Protein AF-W1XQ63-F1 (afdb_monomer_lite)

Secondary structure (DSSP, 8-state):
--EEEEEEESSSSEEEEESS-HHHHHHHHHHHHHHHHHTTPPPP-SEEEEEEE-TTS--SS------------

pLDDT: mean 73.34, std 16.0, range [37.5, 92.12]

Sequence (73 aa):
PITVEVHISKGLPGLTMVGLPETTVKEARDRVRSAIINSGYEYPAKKITINLAPADLPKEGGRYDLPKIGRAH

InterPro domains:
  IPR014721 Small ribosomal subunit protein uS5 domain 2-type fold, subgroup [G3DSA:3.30.230.10] (1-68)
  IPR020568 Ribosomal protein uS5 domain 2-type superfamily [SSF54211] (2-67)

Organism: NCBI:txid408170

Radius of gyration: 17.75 Å; chains: 1; bounding box: 34×29×53 Å

Structure (mmCIF, N/CA/C/O backbone):
data_AF-W1XQ63-F1
#
_entry.id   AF-W1XQ63-F1
#
loop_
_atom_site.group_PDB
_atom_site.id
_atom_site.type_symbol
_atom_site.label_atom_id
_atom_site.label_alt_id
_atom_site.label_comp_id
_atom_site.label_asym_id
_atom_site.label_entity_id
_atom_site.label_seq_id
_atom_site.pdbx_PDB_ins_code
_atom_site.Cartn_x
_atom_site.Cartn_y
_atom_site.Cartn_z
_atom_site.occupancy
_atom_site.B_iso_or_equiv
_atom_site.auth_seq_id
_atom_site.auth_comp_id
_atom_site.auth_asym_id
_atom_site.auth_atom_id
_atom_site.pdbx_PDB_model_num
ATOM 1 N N . PRO A 1 1 ? 0.571 2.015 -21.068 1.00 63.75 1 PRO A N 1
ATOM 2 C CA . PRO A 1 1 ? -0.455 2.054 -19.994 1.00 63.75 1 PRO A CA 1
ATOM 3 C C . PRO A 1 1 ? 0.095 1.410 -18.716 1.00 63.75 1 PRO A C 1
ATOM 5 O O . PRO A 1 1 ? 0.713 0.356 -18.812 1.00 63.75 1 PRO A O 1
ATOM 8 N N . ILE A 1 2 ? -0.062 2.060 -17.561 1.00 68.81 2 ILE A N 1
ATOM 9 C CA . ILE A 1 2 ? 0.296 1.476 -16.259 1.00 68.81 2 ILE A CA 1
ATOM 10 C C . ILE A 1 2 ? -0.979 0.873 -15.672 1.00 68.81 2 ILE A C 1
ATOM 12 O O . ILE A 1 2 ? -1.988 1.571 -15.573 1.00 68.81 2 ILE A O 1
ATOM 16 N N . THR A 1 3 ? -0.929 -0.400 -15.293 1.00 77.19 3 THR A N 1
ATOM 17 C CA . THR A 1 3 ? -2.017 -1.084 -14.594 1.00 77.19 3 THR A CA 1
ATOM 18 C C . THR A 1 3 ? -1.760 -1.000 -13.098 1.00 77.19 3 THR A C 1
ATOM 20 O O . THR A 1 3 ? -0.669 -1.328 -12.627 1.00 77.19 3 THR A O 1
ATOM 23 N N . VAL A 1 4 ? -2.765 -0.540 -12.356 1.00 81.00 4 VAL A N 1
ATOM 24 C CA . VAL A 1 4 ? -2.724 -0.446 -10.897 1.00 81.00 4 VAL A CA 1
ATOM 25 C C . VAL A 1 4 ? -3.727 -1.435 -10.330 1.00 81.00 4 VAL A C 1
ATOM 27 O O . VAL A 1 4 ? -4.923 -1.318 -10.591 1.00 81.00 4 VAL A O 1
ATOM 30 N N . GLU A 1 5 ? -3.249 -2.386 -9.539 1.00 83.56 5 GLU A N 1
ATOM 31 C CA . GLU A 1 5 ? -4.097 -3.345 -8.836 1.00 83.56 5 GLU A CA 1
ATOM 32 C C . GLU A 1 5 ? -4.004 -3.101 -7.334 1.00 83.56 5 GLU A C 1
ATOM 34 O O . GLU A 1 5 ? -2.911 -2.966 -6.781 1.00 83.56 5 GLU A O 1
ATOM 39 N N . VAL A 1 6 ? -5.153 -3.047 -6.661 1.00 85.38 6 VAL A N 1
ATOM 40 C CA . VAL A 1 6 ? -5.230 -2.838 -5.213 1.00 85.38 6 VAL A CA 1
ATOM 41 C C . VAL A 1 6 ? -5.909 -4.035 -4.575 1.00 85.38 6 VAL A C 1
ATOM 43 O O . VAL A 1 6 ? -7.046 -4.371 -4.897 1.00 85.38 6 VAL A O 1
ATOM 46 N N . HIS A 1 7 ? -5.214 -4.653 -3.631 1.00 86.12 7 HIS A N 1
ATOM 47 C CA . HIS A 1 7 ? -5.716 -5.768 -2.852 1.00 86.12 7 HIS A CA 1
ATOM 48 C C . HIS A 1 7 ? -5.788 -5.392 -1.371 1.00 86.12 7 HIS A C 1
ATOM 50 O O . HIS A 1 7 ? -4.818 -4.896 -0.796 1.00 86.12 7 HIS A O 1
ATOM 56 N N . ILE A 1 8 ? -6.935 -5.653 -0.742 1.00 86.38 8 ILE A N 1
ATOM 57 C CA . ILE A 1 8 ? -7.154 -5.428 0.689 1.00 86.38 8 ILE A CA 1
ATOM 58 C C . ILE A 1 8 ? -7.380 -6.784 1.346 1.00 86.38 8 ILE A C 1
ATOM 60 O O . ILE A 1 8 ? -8.363 -7.461 1.048 1.00 86.38 8 ILE A O 1
ATOM 64 N N . SER A 1 9 ? -6.497 -7.165 2.265 1.00 84.19 9 SER A N 1
ATOM 65 C CA . SER A 1 9 ? -6.593 -8.431 2.991 1.00 84.19 9 SER A CA 1
ATOM 66 C C . SER A 1 9 ? -6.800 -8.226 4.491 1.00 84.19 9 SER A C 1
ATOM 68 O O . SER A 1 9 ? -6.466 -7.190 5.077 1.00 84.19 9 SER A O 1
ATOM 70 N N . LYS A 1 10 ? -7.411 -9.236 5.123 1.00 79.81 10 LYS A N 1
ATOM 71 C CA . LYS A 1 10 ? -7.539 -9.317 6.580 1.00 79.81 10 LYS A CA 1
ATOM 72 C C . LYS A 1 10 ? -6.178 -9.748 7.131 1.00 79.81 10 LYS A C 1
ATOM 74 O O . LYS A 1 10 ? -5.708 -10.836 6.821 1.00 79.81 10 LYS A O 1
ATOM 79 N N . GLY A 1 11 ? -5.527 -8.878 7.891 1.00 76.62 11 GLY A N 1
ATOM 80 C CA . GLY A 1 11 ? -4.176 -9.095 8.400 1.00 76.62 11 GLY A CA 1
ATOM 81 C C . GLY A 1 11 ? -3.665 -7.860 9.129 1.00 76.62 11 GLY A C 1
ATOM 82 O O . GLY A 1 11 ? -4.405 -6.889 9.287 1.00 76.62 11 GLY A O 1
ATOM 83 N N . LEU A 1 12 ? -2.403 -7.902 9.564 1.00 79.31 12 LEU A N 1
ATOM 84 C CA . LEU A 1 12 ? -1.781 -6.774 10.256 1.00 79.31 12 LEU A CA 1
ATOM 85 C C . LEU A 1 12 ? -1.847 -5.497 9.396 1.00 79.31 12 LEU A C 1
ATOM 87 O O . LEU A 1 12 ? -1.581 -5.573 8.191 1.00 79.31 12 LEU A O 1
ATOM 91 N N . PRO A 1 13 ? -2.178 -4.336 9.993 1.00 82.1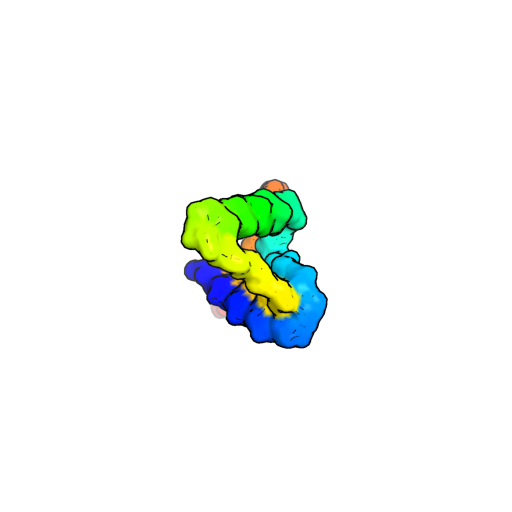2 13 PRO A N 1
ATOM 92 C CA . PRO A 1 13 ? -2.211 -3.066 9.283 1.00 82.12 13 PRO A CA 1
ATOM 93 C C . PRO A 1 13 ? -0.883 -2.790 8.585 1.00 82.12 13 PRO A C 1
ATOM 95 O O . PRO A 1 13 ? 0.181 -2.851 9.200 1.00 82.12 13 PRO A O 1
ATOM 98 N N . GLY A 1 14 ? -0.934 -2.468 7.298 1.00 81.75 14 GLY A N 1
ATOM 99 C CA . GLY A 1 14 ? 0.277 -2.200 6.536 1.00 81.75 14 GLY A CA 1
ATOM 100 C C . GLY A 1 14 ? -0.021 -1.860 5.088 1.00 81.75 14 GLY A C 1
ATOM 101 O O . GLY A 1 14 ? -0.977 -2.373 4.515 1.00 81.75 14 GLY A O 1
ATOM 102 N N . LEU A 1 15 ? 0.804 -0.997 4.503 1.00 82.06 15 LEU A N 1
ATOM 103 C CA . LEU A 1 15 ? 0.773 -0.678 3.081 1.00 82.06 15 LEU A CA 1
ATOM 104 C C . LEU A 1 15 ? 2.017 -1.278 2.431 1.00 82.06 15 LEU A C 1
ATOM 106 O O . LEU A 1 15 ? 3.132 -0.979 2.851 1.00 82.06 15 LEU A O 1
ATOM 110 N N . THR A 1 16 ? 1.824 -2.110 1.416 1.00 82.56 16 THR A N 1
ATOM 111 C CA . THR A 1 16 ? 2.900 -2.679 0.603 1.00 82.56 16 THR A CA 1
ATOM 112 C C . THR A 1 16 ? 2.701 -2.226 -0.833 1.00 82.56 16 THR A C 1
ATOM 114 O O . THR A 1 16 ? 1.610 -2.374 -1.377 1.00 82.56 16 THR A O 1
ATOM 117 N N . MET A 1 17 ? 3.742 -1.675 -1.448 1.00 81.69 17 MET A N 1
ATOM 118 C CA . MET A 1 17 ? 3.726 -1.260 -2.849 1.00 81.69 17 MET A CA 1
ATOM 119 C C . MET A 1 17 ? 4.827 -1.999 -3.598 1.00 81.69 17 MET A C 1
ATOM 121 O O . MET A 1 17 ? 5.987 -1.944 -3.202 1.00 81.69 17 MET A O 1
ATOM 125 N N . VAL A 1 18 ? 4.449 -2.714 -4.655 1.00 78.69 18 VAL A N 1
ATOM 126 C CA . VAL A 1 18 ? 5.372 -3.487 -5.495 1.00 78.69 18 VAL A CA 1
ATOM 127 C C . VAL A 1 18 ? 5.636 -2.700 -6.777 1.00 78.69 18 VAL A C 1
ATOM 129 O O . VAL A 1 18 ? 4.699 -2.203 -7.400 1.00 78.69 18 VAL A O 1
ATOM 132 N N . GLY A 1 19 ? 6.911 -2.562 -7.152 1.00 73.44 19 GLY A N 1
ATOM 133 C CA . GLY A 1 19 ? 7.330 -1.789 -8.329 1.00 73.44 19 GLY A CA 1
ATOM 134 C C . GLY A 1 19 ? 7.586 -0.295 -8.074 1.00 73.44 19 GLY A C 1
ATOM 135 O O . GLY A 1 19 ? 7.654 0.473 -9.033 1.00 73.44 19 GLY A O 1
ATOM 136 N N . LEU A 1 20 ? 7.727 0.131 -6.808 1.00 73.00 20 LEU A N 1
ATOM 137 C CA . LEU A 1 20 ? 8.114 1.498 -6.427 1.00 73.00 20 LEU A CA 1
ATOM 138 C C . LEU A 1 20 ? 9.260 1.521 -5.403 1.00 73.00 20 LEU A C 1
ATOM 140 O O . LEU A 1 20 ? 9.374 0.587 -4.607 1.00 73.00 20 LEU A O 1
ATOM 144 N N . PRO A 1 21 ? 10.061 2.604 -5.367 1.00 76.88 21 PRO A N 1
ATOM 145 C CA . PRO A 1 21 ? 11.030 2.839 -4.302 1.00 76.88 21 PRO A CA 1
ATOM 146 C C . PRO A 1 21 ? 10.361 2.981 -2.930 1.00 76.88 21 PRO A C 1
ATOM 148 O O . PRO A 1 21 ? 9.358 3.681 -2.783 1.00 76.88 21 PRO A O 1
ATOM 151 N N . GLU A 1 22 ? 10.970 2.388 -1.901 1.00 78.56 22 GLU A N 1
ATOM 152 C CA . GLU A 1 22 ? 10.486 2.421 -0.510 1.00 78.56 22 GLU A CA 1
ATOM 153 C C . GLU A 1 22 ? 10.250 3.854 0.011 1.00 78.56 22 GLU A C 1
ATOM 155 O O . GLU A 1 22 ? 9.320 4.104 0.775 1.00 78.56 22 GLU A O 1
ATOM 160 N N . THR A 1 23 ? 11.055 4.827 -0.423 1.00 79.56 23 THR A N 1
ATOM 161 C CA . THR A 1 23 ? 10.883 6.251 -0.091 1.00 79.56 23 THR A CA 1
ATOM 162 C C . THR A 1 23 ? 9.559 6.804 -0.610 1.00 79.56 23 THR A C 1
ATOM 164 O O . THR A 1 23 ? 8.789 7.370 0.165 1.00 79.56 23 THR A O 1
ATOM 167 N N . THR A 1 24 ? 9.235 6.566 -1.884 1.00 81.00 24 THR A N 1
ATOM 168 C CA . THR A 1 24 ? 7.957 6.974 -2.487 1.00 81.00 24 THR A CA 1
ATOM 169 C C . THR A 1 24 ? 6.774 6.326 -1.769 1.00 81.00 24 THR A C 1
ATOM 171 O O . THR A 1 24 ? 5.739 6.963 -1.559 1.00 81.00 24 THR A O 1
ATOM 174 N N . VAL A 1 25 ? 6.935 5.066 -1.348 1.00 82.12 25 VAL A N 1
ATOM 175 C CA . VAL A 1 25 ? 5.920 4.330 -0.587 1.00 82.12 25 VAL A CA 1
ATOM 176 C C . VAL A 1 25 ? 5.643 4.985 0.763 1.00 82.12 25 VAL A C 1
ATOM 178 O O . VAL A 1 25 ? 4.479 5.200 1.114 1.00 82.12 25 VAL A O 1
ATOM 181 N N . LYS A 1 26 ? 6.697 5.341 1.504 1.00 83.75 26 LYS A N 1
ATOM 182 C CA . LYS A 1 26 ? 6.587 6.012 2.806 1.00 83.75 26 LYS A CA 1
ATOM 183 C C . LYS A 1 26 ? 5.908 7.372 2.690 1.00 83.75 26 LYS A C 1
ATOM 185 O O . LYS A 1 26 ? 4.949 7.626 3.413 1.00 83.75 26 LYS A O 1
ATOM 190 N N . GLU A 1 27 ? 6.329 8.200 1.739 1.00 86.44 27 GLU A N 1
ATOM 191 C CA . GLU A 1 27 ? 5.723 9.517 1.531 1.00 86.44 27 GLU A CA 1
ATOM 192 C C . GLU A 1 27 ? 4.240 9.425 1.156 1.00 86.44 27 GLU A C 1
ATOM 194 O O . GLU A 1 27 ? 3.409 10.168 1.679 1.00 86.44 27 GLU A O 1
ATOM 199 N N . ALA A 1 28 ? 3.883 8.499 0.260 1.00 83.38 28 ALA A N 1
ATOM 200 C CA . ALA A 1 28 ? 2.493 8.276 -0.117 1.00 83.38 28 ALA A CA 1
ATOM 201 C C . ALA A 1 28 ? 1.652 7.832 1.087 1.00 83.38 28 ALA A C 1
ATOM 203 O O . ALA A 1 28 ? 0.554 8.353 1.287 1.00 83.38 28 ALA A O 1
ATOM 204 N N . ARG A 1 29 ? 2.177 6.923 1.918 1.00 83.75 29 ARG A N 1
ATOM 205 C CA . ARG A 1 29 ? 1.510 6.475 3.146 1.00 83.75 29 ARG A CA 1
ATOM 206 C C . ARG A 1 29 ? 1.245 7.637 4.097 1.00 83.75 29 ARG A C 1
ATOM 208 O O . ARG A 1 29 ? 0.132 7.759 4.601 1.00 83.75 29 ARG A O 1
ATOM 215 N N . ASP A 1 30 ? 2.239 8.486 4.329 1.00 88.31 30 ASP A N 1
ATOM 216 C CA . ASP A 1 30 ? 2.121 9.591 5.280 1.00 88.31 30 ASP A CA 1
ATOM 217 C C . ASP A 1 30 ? 1.134 10.659 4.777 1.00 88.31 30 ASP A C 1
ATOM 219 O O . ASP A 1 30 ? 0.319 11.166 5.556 1.00 88.31 30 ASP A O 1
ATOM 223 N N . ARG A 1 31 ? 1.102 10.918 3.460 1.00 87.88 31 ARG A N 1
ATOM 224 C CA . ARG A 1 31 ? 0.080 11.774 2.831 1.00 87.88 31 ARG A CA 1
ATOM 225 C C . ARG A 1 31 ? -1.326 11.195 2.960 1.00 87.88 31 ARG A C 1
ATOM 227 O O . ARG A 1 31 ? -2.232 11.908 3.384 1.00 87.88 31 ARG A O 1
ATOM 234 N N . VAL A 1 32 ? -1.517 9.915 2.629 1.00 85.62 32 VAL A N 1
ATOM 235 C CA . VAL A 1 32 ? -2.826 9.242 2.726 1.00 85.62 32 VAL A CA 1
ATOM 236 C C . VAL A 1 32 ? -3.313 9.232 4.171 1.00 85.62 32 VAL A C 1
ATOM 238 O O . VAL A 1 32 ? -4.465 9.567 4.435 1.00 85.62 32 VAL A O 1
ATOM 241 N N . ARG A 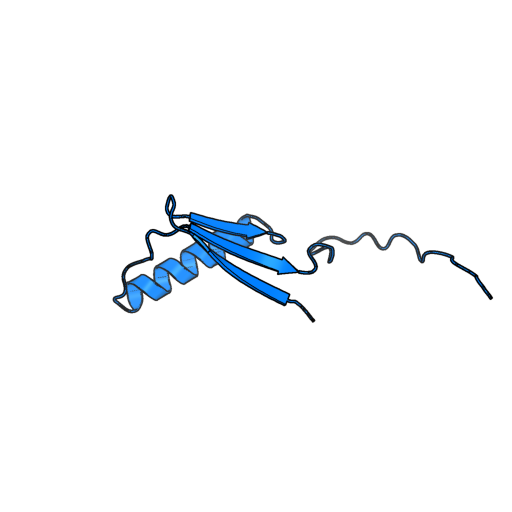1 33 ? -2.428 8.917 5.120 1.00 86.25 33 ARG A N 1
ATOM 242 C CA . ARG A 1 33 ? -2.749 8.939 6.548 1.00 86.25 33 ARG A CA 1
ATOM 243 C C . ARG A 1 33 ? -3.201 10.326 6.997 1.00 86.25 33 ARG A C 1
ATOM 245 O O . ARG A 1 33 ? -4.240 10.435 7.639 1.00 86.25 33 ARG A O 1
ATOM 252 N N . SER A 1 34 ? -2.458 11.366 6.626 1.00 89.81 34 SER A N 1
ATOM 253 C CA . SER A 1 34 ? -2.793 12.749 6.983 1.00 89.81 34 SER A CA 1
ATOM 254 C C . SER A 1 34 ? -4.122 13.188 6.367 1.00 89.81 34 SER A C 1
ATOM 256 O O . SER A 1 34 ? -4.945 13.781 7.054 1.00 89.81 34 SER A O 1
ATOM 258 N N . ALA A 1 35 ? -4.374 12.846 5.100 1.00 90.19 35 ALA A N 1
ATOM 259 C CA . ALA A 1 35 ? -5.626 13.168 4.420 1.00 90.19 35 ALA A CA 1
ATOM 260 C C . ALA A 1 35 ? -6.838 12.485 5.072 1.00 90.19 35 ALA A C 1
ATOM 262 O O . ALA A 1 35 ? -7.867 13.129 5.262 1.00 90.19 35 ALA A O 1
ATOM 263 N N . ILE A 1 36 ? -6.712 11.209 5.451 1.00 86.44 36 ILE A N 1
ATOM 264 C CA . ILE A 1 36 ? -7.775 10.443 6.117 1.00 86.44 36 ILE A CA 1
ATOM 265 C C . ILE A 1 36 ? -8.101 11.046 7.489 1.00 86.44 36 ILE A C 1
ATOM 267 O O . ILE A 1 36 ? -9.267 11.334 7.757 1.00 86.44 36 ILE A O 1
ATOM 271 N N . ILE A 1 37 ? -7.076 11.313 8.307 1.00 88.50 37 ILE A N 1
ATOM 272 C CA . ILE A 1 37 ? -7.240 11.918 9.639 1.00 88.50 37 ILE A CA 1
ATOM 273 C C . ILE A 1 37 ? -7.870 13.311 9.527 1.00 88.50 37 ILE A C 1
ATOM 275 O O . ILE A 1 37 ? -8.842 13.601 10.219 1.00 88.50 37 ILE A O 1
ATOM 279 N N . ASN A 1 38 ? -7.369 14.156 8.621 1.00 92.12 38 ASN A N 1
ATOM 280 C CA . ASN A 1 38 ? -7.906 15.505 8.409 1.00 92.12 38 ASN A CA 1
ATOM 281 C C . ASN A 1 38 ? -9.341 15.495 7.870 1.00 92.12 38 ASN A C 1
ATOM 283 O O . ASN A 1 38 ? -10.087 16.443 8.092 1.00 92.12 38 ASN A O 1
ATOM 287 N N . SER A 1 39 ? -9.734 14.426 7.178 1.00 91.56 39 SER A N 1
ATOM 288 C CA . SER A 1 39 ? -11.103 14.235 6.693 1.00 91.56 39 SER A CA 1
ATOM 289 C C . SER A 1 39 ? -12.041 13.660 7.765 1.00 91.56 39 SER A C 1
ATOM 291 O O . SER A 1 39 ? -13.202 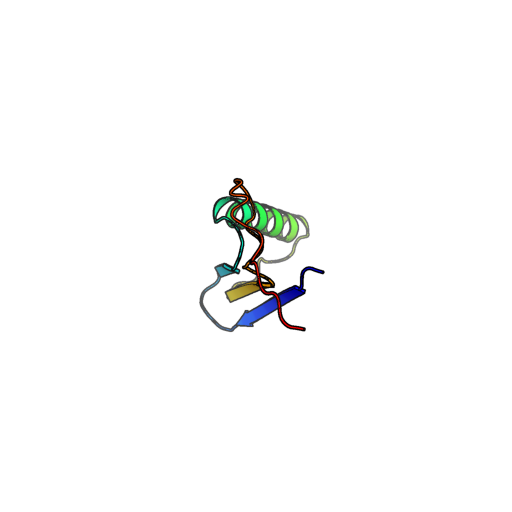13.395 7.467 1.00 91.56 39 SER A O 1
ATOM 293 N N . GLY A 1 40 ? -11.560 13.451 8.999 1.00 90.75 40 GLY A N 1
ATOM 294 C CA . GLY A 1 40 ? -12.344 12.908 10.111 1.00 90.75 40 GLY A CA 1
ATOM 295 C C . GLY A 1 40 ? -12.593 11.400 10.031 1.00 90.75 40 GLY A C 1
ATOM 296 O O . GLY A 1 40 ? -13.437 10.884 10.760 1.00 90.75 40 GLY A O 1
ATOM 297 N N . TYR A 1 41 ? -11.879 10.687 9.156 1.00 86.81 41 TYR A N 1
ATOM 298 C CA . TYR A 1 41 ? -11.994 9.239 9.012 1.00 86.81 41 TYR A CA 1
ATOM 299 C C . TYR A 1 41 ? -10.880 8.521 9.771 1.00 86.81 41 TYR A C 1
ATOM 301 O O . TYR A 1 41 ? -9.780 9.039 9.971 1.00 86.81 41 TYR A O 1
ATOM 309 N N . GLU A 1 42 ? -11.154 7.282 10.166 1.00 81.44 42 GLU A N 1
ATOM 310 C CA . GLU A 1 42 ? -10.162 6.429 10.806 1.00 81.44 42 GLU A CA 1
ATOM 311 C C . GLU A 1 42 ? -9.310 5.710 9.754 1.00 81.44 42 GLU A C 1
ATOM 313 O O . GLU A 1 42 ? -9.812 5.196 8.749 1.00 81.44 42 GLU A O 1
ATOM 318 N N . TYR A 1 43 ? -7.995 5.673 9.977 1.00 80.62 43 TYR A N 1
ATOM 319 C CA . TYR A 1 43 ? -7.087 4.973 9.076 1.00 80.62 43 TYR A CA 1
ATOM 320 C C . TYR A 1 43 ? -7.359 3.462 9.123 1.00 80.62 43 TYR A C 1
ATOM 322 O O . TYR A 1 43 ? -7.340 2.875 10.207 1.00 80.62 43 TYR A O 1
ATOM 330 N N . PRO A 1 44 ? -7.577 2.795 7.974 1.00 77.19 44 PRO A N 1
ATOM 331 C CA . PRO A 1 44 ? -7.959 1.394 7.966 1.00 77.19 44 PRO A CA 1
ATOM 332 C C . PRO A 1 44 ? -6.850 0.516 8.554 1.00 77.19 44 PRO A C 1
ATOM 334 O O . PRO A 1 44 ? -5.748 0.423 8.012 1.00 77.19 44 PRO A O 1
ATOM 337 N N . ALA A 1 45 ? -7.175 -0.208 9.624 1.00 80.25 45 ALA A N 1
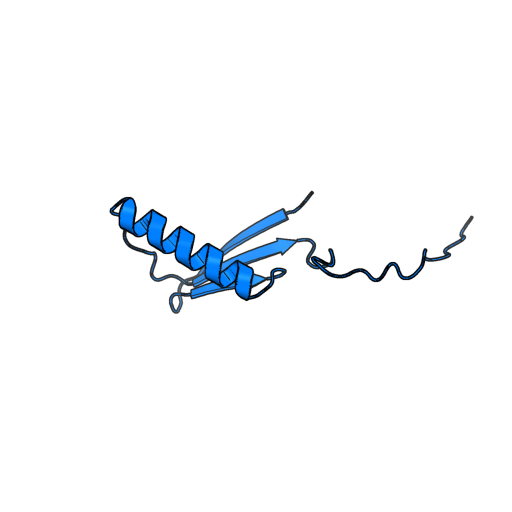ATOM 338 C CA . ALA A 1 45 ? -6.318 -1.218 10.241 1.00 80.25 45 ALA A CA 1
ATOM 339 C C . ALA A 1 45 ? -6.289 -2.529 9.421 1.00 80.25 45 ALA A C 1
ATOM 341 O O . ALA A 1 45 ? -6.511 -3.619 9.943 1.00 80.25 45 ALA A O 1
ATOM 342 N N . LYS A 1 46 ? -6.073 -2.425 8.105 1.00 83.88 46 LYS A N 1
ATOM 343 C CA . LYS A 1 46 ? -6.041 -3.555 7.165 1.00 83.88 46 LYS A CA 1
ATOM 344 C C . LYS A 1 46 ? -4.725 -3.573 6.399 1.00 83.88 46 LYS A C 1
ATOM 346 O O . LYS A 1 46 ? -4.053 -2.548 6.270 1.00 83.88 46 LYS A O 1
ATOM 351 N N . LYS A 1 47 ? -4.374 -4.739 5.860 1.00 85.12 47 LYS A N 1
ATOM 352 C CA . LYS A 1 47 ? -3.246 -4.861 4.941 1.00 85.12 47 LYS A CA 1
ATOM 353 C C . LYS A 1 47 ? -3.700 -4.451 3.543 1.00 85.12 47 LYS A C 1
ATOM 355 O O . LYS A 1 47 ? -4.630 -5.038 2.996 1.00 85.12 47 LYS A O 1
ATOM 360 N N . ILE A 1 48 ? -3.041 -3.449 2.977 1.00 86.06 48 ILE A N 1
ATOM 361 C CA . ILE A 1 48 ? -3.269 -2.941 1.626 1.00 86.06 48 ILE A CA 1
ATOM 362 C C . ILE A 1 48 ? -2.024 -3.264 0.806 1.00 86.06 48 ILE A C 1
ATOM 364 O O . ILE A 1 48 ? -0.909 -2.912 1.185 1.00 86.06 48 ILE A O 1
ATOM 368 N N . THR A 1 49 ? -2.193 -3.963 -0.308 1.00 85.25 49 THR A N 1
ATOM 369 C CA . THR A 1 49 ? -1.122 -4.251 -1.263 1.00 85.25 49 THR A CA 1
ATOM 370 C C . THR A 1 49 ? -1.478 -3.620 -2.596 1.00 85.25 49 THR A C 1
ATOM 372 O O . THR A 1 49 ? -2.550 -3.881 -3.132 1.00 85.25 49 THR A O 1
ATOM 375 N N . ILE A 1 50 ? -0.594 -2.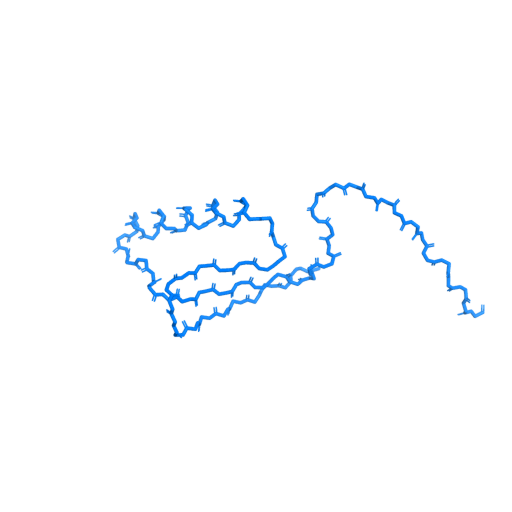772 -3.106 1.00 84.50 50 ILE A N 1
ATOM 376 C CA . ILE A 1 50 ? -0.749 -2.102 -4.392 1.00 84.50 50 ILE A CA 1
ATOM 377 C C . ILE A 1 50 ? 0.326 -2.653 -5.321 1.00 84.50 50 ILE A C 1
ATOM 379 O O . ILE A 1 50 ? 1.520 -2.550 -5.032 1.00 84.50 50 ILE A O 1
ATOM 383 N N . ASN A 1 51 ? -0.102 -3.252 -6.422 1.00 82.94 51 ASN A N 1
ATOM 384 C CA . ASN A 1 51 ? 0.779 -3.776 -7.449 1.00 82.94 51 ASN A CA 1
ATOM 385 C C . ASN A 1 51 ? 0.738 -2.854 -8.669 1.00 82.94 51 ASN A C 1
ATOM 387 O O . ASN A 1 51 ? -0.340 -2.504 -9.156 1.00 82.94 51 ASN A O 1
ATOM 391 N N . LEU A 1 52 ? 1.912 -2.443 -9.143 1.00 79.31 52 LEU A N 1
ATOM 392 C CA . LEU A 1 52 ? 2.057 -1.572 -10.303 1.00 79.31 52 LEU A CA 1
ATOM 393 C C . LEU A 1 52 ? 2.705 -2.363 -11.433 1.00 79.31 52 LEU A C 1
ATOM 395 O O . LEU A 1 52 ? 3.896 -2.666 -11.384 1.00 79.31 52 LEU A O 1
ATOM 399 N N . ALA A 1 53 ? 1.916 -2.680 -12.458 1.00 75.56 53 ALA A N 1
ATOM 400 C CA . ALA A 1 53 ? 2.376 -3.403 -13.635 1.00 75.56 53 ALA A CA 1
ATOM 401 C C . ALA A 1 53 ? 2.490 -2.470 -14.862 1.00 75.56 53 ALA A C 1
ATOM 403 O O . ALA A 1 53 ? 1.617 -1.622 -15.075 1.00 75.56 53 ALA A O 1
ATOM 404 N N . PRO A 1 54 ? 3.536 -2.611 -15.698 1.00 65.44 54 PRO A N 1
ATOM 405 C CA . PRO A 1 54 ? 4.657 -3.533 -15.541 1.00 65.44 54 PRO A CA 1
ATOM 406 C C . PRO A 1 54 ? 5.690 -3.000 -14.535 1.00 65.44 54 PRO A C 1
ATOM 408 O O . PRO A 1 54 ? 6.080 -1.830 -14.587 1.00 65.44 54 PRO A O 1
ATOM 411 N N . ALA A 1 55 ? 6.157 -3.886 -13.652 1.00 59.69 55 ALA A N 1
ATOM 412 C CA . ALA A 1 55 ? 7.284 -3.628 -12.753 1.00 59.69 55 ALA A CA 1
ATOM 413 C C . ALA A 1 55 ? 8.627 -3.539 -13.516 1.00 59.69 55 ALA A C 1
ATOM 415 O O . ALA A 1 55 ? 9.615 -3.067 -12.964 1.00 59.69 55 ALA A O 1
ATOM 416 N N . ASP A 1 56 ? 8.630 -3.926 -14.799 1.00 55.38 56 ASP A N 1
ATOM 417 C CA . ASP A 1 56 ? 9.783 -3.941 -15.710 1.00 55.38 56 ASP A CA 1
ATOM 418 C C . ASP A 1 56 ? 10.120 -2.579 -16.334 1.00 55.38 56 ASP A C 1
ATOM 420 O O . ASP A 1 56 ? 11.011 -2.490 -17.175 1.00 55.38 56 ASP A O 1
ATOM 424 N N . LEU A 1 57 ? 9.408 -1.506 -15.980 1.00 52.34 57 LEU A N 1
ATOM 425 C CA . LEU A 1 57 ? 9.821 -0.157 -16.361 1.00 52.34 57 LEU A CA 1
ATOM 426 C C . LEU A 1 57 ? 10.862 0.322 -15.342 1.00 52.34 57 LEU A C 1
ATOM 428 O O . LEU A 1 57 ? 10.458 0.667 -14.228 1.00 52.34 57 LEU A O 1
ATOM 432 N N . PRO A 1 58 ? 12.168 0.360 -15.688 1.00 47.31 58 PRO A N 1
ATOM 433 C CA . PRO A 1 58 ? 13.197 0.873 -14.7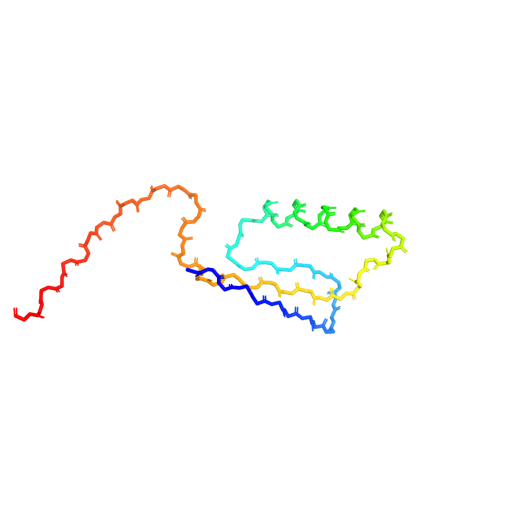96 1.00 47.31 58 PRO A CA 1
ATOM 434 C C . PRO A 1 58 ? 12.871 2.332 -14.498 1.00 47.31 58 PRO A C 1
ATOM 436 O O . PRO A 1 58 ? 12.954 3.208 -15.361 1.00 47.31 58 PRO A O 1
ATOM 439 N N . LYS A 1 59 ? 12.411 2.584 -13.278 1.00 62.31 59 LYS A N 1
ATOM 440 C CA . LYS A 1 59 ? 12.066 3.921 -12.816 1.00 62.31 59 LYS A CA 1
ATOM 441 C C . LYS A 1 59 ? 13.229 4.414 -11.976 1.00 62.31 59 LYS A C 1
ATOM 443 O O . LYS A 1 59 ? 13.393 4.001 -10.836 1.00 62.31 59 LYS A O 1
ATOM 448 N N . GLU A 1 60 ? 13.979 5.292 -12.638 1.00 55.66 60 GLU A N 1
ATOM 449 C CA . GLU A 1 60 ? 15.182 6.023 -12.230 1.00 55.66 60 GLU A CA 1
ATOM 450 C C . GLU A 1 60 ? 16.520 5.324 -12.518 1.00 55.66 60 GLU A C 1
ATOM 452 O O . GLU A 1 60 ? 16.868 4.301 -11.939 1.00 55.66 60 GLU A O 1
ATOM 457 N N . GLY A 1 61 ? 17.299 5.946 -13.412 1.00 43.28 61 GLY A N 1
ATOM 458 C CA . GLY A 1 61 ? 18.724 5.668 -13.608 1.00 43.28 61 GLY A CA 1
ATOM 459 C C . GLY A 1 61 ? 19.028 4.871 -14.870 1.00 43.28 61 GLY A C 1
ATOM 460 O O . GLY A 1 61 ? 18.888 3.655 -14.908 1.00 43.28 61 GLY A O 1
ATOM 461 N N . GLY A 1 62 ? 19.461 5.569 -15.919 1.00 48.44 62 GLY A N 1
ATOM 462 C CA . GLY A 1 62 ? 19.692 4.995 -17.235 1.00 48.44 62 GLY A CA 1
ATOM 463 C C . GLY A 1 62 ? 20.701 3.848 -17.257 1.00 48.44 62 GLY A C 1
ATOM 464 O O . GLY A 1 62 ? 21.858 4.004 -16.881 1.00 48.44 62 GLY A O 1
ATOM 465 N N . ARG A 1 63 ? 20.281 2.734 -17.848 1.00 47.03 63 ARG A N 1
ATOM 466 C CA . ARG A 1 63 ? 21.108 1.994 -18.798 1.00 47.03 63 ARG A CA 1
ATOM 467 C C . ARG A 1 63 ? 20.242 1.707 -20.011 1.00 47.03 63 ARG A C 1
ATOM 469 O O . ARG A 1 63 ? 19.436 0.784 -20.028 1.00 47.03 63 ARG A O 1
ATOM 476 N N . TYR A 1 64 ? 20.382 2.580 -21.003 1.00 48.62 64 TYR A N 1
ATOM 477 C CA . TYR A 1 64 ? 20.248 2.178 -22.394 1.00 48.62 64 TYR A CA 1
ATOM 478 C C . TYR A 1 64 ? 21.223 1.015 -22.583 1.00 48.62 64 TYR A C 1
ATOM 480 O O . TYR A 1 64 ? 22.412 1.253 -22.751 1.00 48.62 64 TYR A O 1
ATOM 488 N N . ASP A 1 65 ? 20.750 -0.223 -22.497 1.00 49.84 65 ASP A N 1
ATOM 489 C CA . ASP A 1 65 ? 21.514 -1.347 -23.013 1.00 49.84 65 ASP A CA 1
ATOM 490 C C . ASP A 1 65 ? 20.662 -2.130 -24.006 1.00 49.84 65 ASP A C 1
ATOM 492 O O . ASP A 1 65 ? 19.763 -2.896 -23.665 1.00 49.84 65 ASP A O 1
ATOM 496 N N . LEU A 1 66 ? 21.041 -1.870 -25.258 1.00 49.03 66 LEU A N 1
ATOM 497 C CA . LEU A 1 66 ? 21.029 -2.744 -26.421 1.00 49.03 66 LEU A CA 1
ATOM 498 C C . LEU A 1 66 ? 19.669 -3.029 -27.094 1.00 49.03 66 LEU A C 1
ATOM 500 O O . LEU A 1 66 ? 18.807 -3.713 -26.538 1.00 49.03 66 LEU A O 1
ATOM 504 N N . PRO A 1 67 ? 19.505 -2.609 -28.369 1.00 46.75 67 PRO A N 1
ATOM 505 C CA . PRO A 1 67 ? 18.474 -3.160 -29.231 1.00 46.75 67 PRO A CA 1
ATOM 506 C C . PRO A 1 67 ? 18.742 -4.656 -29.398 1.00 46.75 67 PRO A C 1
ATOM 508 O O . PRO A 1 67 ? 19.800 -5.063 -29.883 1.00 46.75 67 PRO A O 1
ATOM 511 N N . LYS A 1 68 ? 17.770 -5.483 -29.012 1.00 46.41 68 LYS A N 1
ATOM 512 C CA . LYS A 1 68 ? 17.767 -6.898 -29.371 1.00 46.41 68 LYS A CA 1
ATOM 513 C C . LYS A 1 68 ? 17.707 -7.001 -30.897 1.00 46.41 68 LYS A C 1
ATOM 515 O O . LYS A 1 68 ? 16.656 -6.806 -31.502 1.00 46.41 68 LYS A O 1
ATOM 520 N N . ILE A 1 69 ? 18.852 -7.308 -31.504 1.00 49.66 69 ILE A N 1
ATOM 521 C CA . ILE A 1 69 ? 18.932 -7.943 -32.818 1.00 49.66 69 ILE A CA 1
ATOM 522 C C . ILE A 1 69 ? 18.105 -9.230 -32.743 1.00 49.66 69 ILE A C 1
ATOM 524 O O . ILE A 1 69 ? 18.369 -10.111 -31.930 1.00 49.66 69 ILE A O 1
ATOM 528 N N . GLY A 1 70 ? 17.090 -9.308 -33.594 1.00 39.00 70 GLY A N 1
ATOM 529 C CA . GLY A 1 70 ? 16.220 -10.463 -33.768 1.00 39.00 70 GLY A CA 1
ATOM 530 C C . GLY A 1 70 ? 15.630 -10.421 -35.167 1.00 39.00 70 GLY A C 1
ATOM 531 O O . GLY A 1 70 ? 14.451 -10.148 -35.349 1.00 39.00 70 GLY A O 1
ATOM 532 N N . ARG A 1 71 ? 16.499 -10.604 -36.164 1.00 41.50 71 ARG A N 1
ATOM 533 C CA . ARG A 1 71 ? 16.131 -10.792 -37.565 1.00 41.50 71 ARG A CA 1
ATOM 534 C C . ARG A 1 71 ? 15.478 -12.167 -37.704 1.00 41.50 71 ARG A C 1
ATOM 536 O O . ARG A 1 71 ? 16.149 -13.173 -37.502 1.00 41.50 71 ARG A O 1
ATOM 543 N N . ALA A 1 72 ? 14.204 -12.194 -38.071 1.00 37.50 72 ALA A N 1
ATOM 544 C CA . ALA A 1 72 ? 13.551 -13.357 -38.655 1.00 37.50 72 ALA A CA 1
ATOM 545 C C . ALA A 1 72 ? 12.421 -12.863 -39.561 1.00 37.50 72 ALA A C 1
ATOM 547 O O . ALA A 1 72 ? 11.327 -12.586 -39.086 1.00 37.50 72 ALA A O 1
ATOM 548 N N . HIS A 1 73 ? 12.760 -12.621 -40.825 1.00 39.16 73 HIS A N 1
ATOM 549 C CA . HIS A 1 73 ? 12.106 -13.122 -42.035 1.00 39.16 73 HIS A CA 1
ATOM 550 C C . HIS A 1 73 ? 13.010 -12.779 -43.226 1.00 39.16 73 HIS A C 1
ATOM 552 O O . HIS A 1 73 ? 13.652 -11.700 -43.196 1.00 39.16 73 HIS A O 1
#

Foldseek 3Di:
DKDKDKDWDADAADEAEQLDDPVVSVVVVVVVCVVCVVVVHDDDRIYMYMYIPPSPPPDDDDDPDDDPDDDDD